Protein AF-A0A3P1WZE1-F1 (afdb_monomer_lite)

pLDDT: mean 86.92, std 9.2, range [53.91, 95.31]

Sequence (60 aa):
DQTGKELARYKLTEQGSHTGIVISSLRRNNGNWDFTALGHACRGRTIDDMHSDIVSAVIR

Organism: Escherichia coli (NCBI:txid562)

Radius of gyration: 13.63 Å; chains: 1; bounding box: 33×26×33 Å

Secondary structure (DSSP, 8-state):
--S------------SS--EEEEEEEEEETTEEEEEEEEEEE--SSTTTTHHHHHHHH--

InterPro domains:
  IPR003325 TerD domain [PF02342] (2-44)

Foldseek 3Di:
DPPPDDPDDDDPPDDDPFDDWDQWDWDDDPNDIDIGGFGGTHHDDDCVNGVVVCCVRPPD

Structure (mmCIF, N/CA/C/O backbone):
data_AF-A0A3P1WZE1-F1
#
_entry.id   AF-A0A3P1WZE1-F1
#
loop_
_atom_site.group_PDB
_atom_site.id
_atom_site.type_symbol
_atom_site.label_atom_id
_atom_site.label_alt_id
_atom_site.label_comp_id
_atom_site.label_asym_id
_atom_site.label_entity_id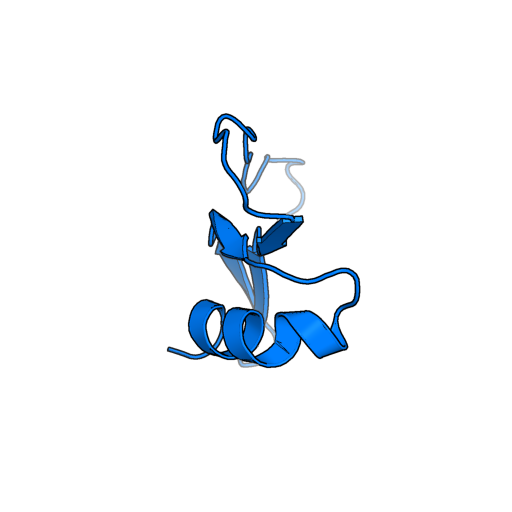
_atom_site.label_seq_id
_atom_site.pdbx_PDB_ins_code
_atom_site.Cartn_x
_atom_site.Cartn_y
_atom_site.Cartn_z
_atom_site.occupancy
_atom_site.B_iso_or_equiv
_atom_site.a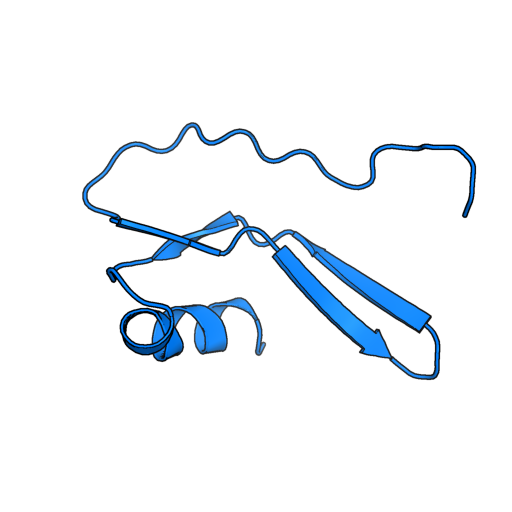uth_seq_id
_atom_site.auth_comp_id
_atom_site.auth_asym_id
_atom_site.auth_atom_id
_atom_site.pdbx_PDB_model_num
ATOM 1 N N . ASP A 1 1 ? -14.253 4.800 15.578 1.00 53.91 1 ASP A N 1
ATOM 2 C CA . ASP A 1 1 ? -13.237 5.805 15.942 1.00 53.91 1 ASP A CA 1
ATOM 3 C C . ASP A 1 1 ? -13.626 7.126 15.286 1.00 53.91 1 ASP A C 1
ATOM 5 O O . ASP A 1 1 ? -14.184 7.104 14.202 1.00 53.91 1 ASP A O 1
ATOM 9 N N . GLN A 1 2 ? -13.476 8.260 15.969 1.00 54.56 2 GLN A N 1
ATOM 10 C CA . GLN A 1 2 ? -13.811 9.587 15.414 1.00 54.56 2 GLN A CA 1
ATOM 11 C C . GLN A 1 2 ? -12.855 10.667 15.937 1.00 54.56 2 GLN A C 1
ATOM 13 O O . GLN A 1 2 ? -13.165 11.851 15.938 1.00 54.56 2 GLN A O 1
ATOM 18 N N . THR A 1 3 ? -11.672 10.273 16.413 1.00 76.25 3 THR A N 1
ATOM 19 C CA . THR A 1 3 ? -10.696 11.210 16.988 1.00 76.25 3 THR A CA 1
ATOM 20 C C . THR A 1 3 ? -9.888 11.958 15.924 1.00 76.25 3 THR A C 1
ATOM 22 O O . THR A 1 3 ? -8.992 12.717 16.277 1.00 76.25 3 THR A O 1
ATOM 25 N N . GLY A 1 4 ? -10.152 11.725 14.628 1.00 78.00 4 GLY A N 1
ATOM 26 C CA . GLY A 1 4 ? -9.344 12.266 13.527 1.00 78.00 4 GLY A CA 1
ATOM 27 C C . GLY A 1 4 ? -7.896 11.762 13.541 1.00 78.00 4 GLY A C 1
ATOM 28 O O . GLY A 1 4 ? -7.019 12.379 12.941 1.00 78.00 4 GLY A O 1
ATOM 29 N N . LYS A 1 5 ? -7.624 10.669 14.265 1.00 84.31 5 LYS A N 1
ATOM 30 C CA . LYS A 1 5 ? -6.280 10.125 14.433 1.00 84.31 5 LYS A CA 1
ATOM 31 C C . LYS A 1 5 ? -5.802 9.509 13.121 1.00 84.31 5 LYS A C 1
ATOM 33 O O . LYS A 1 5 ? -6.443 8.615 12.578 1.00 84.31 5 LYS A O 1
ATOM 38 N N . GLU A 1 6 ? -4.645 9.960 12.651 1.00 85.06 6 GLU A N 1
ATOM 39 C CA . GLU A 1 6 ? -3.946 9.358 11.517 1.00 85.06 6 GLU A CA 1
ATOM 40 C C . GLU A 1 6 ? -3.685 7.866 11.778 1.00 85.06 6 GLU A C 1
ATOM 42 O O . GLU A 1 6 ? -3.086 7.498 12.791 1.00 85.06 6 GLU A O 1
ATOM 47 N N . LEU A 1 7 ? -4.163 7.011 10.870 1.00 78.44 7 LEU A N 1
ATOM 48 C CA . LEU A 1 7 ? -4.038 5.553 10.982 1.00 78.44 7 LEU A CA 1
ATOM 49 C C . LEU A 1 7 ? -2.749 5.034 10.340 1.00 78.44 7 LEU A C 1
ATOM 51 O O . LEU A 1 7 ? -2.163 4.067 10.817 1.00 78.44 7 LEU A O 1
ATOM 55 N N . ALA A 1 8 ? -2.310 5.680 9.261 1.00 80.25 8 ALA A N 1
ATOM 56 C CA . ALA A 1 8 ? -1.075 5.358 8.569 1.00 80.25 8 ALA A CA 1
ATOM 57 C C . ALA A 1 8 ? -0.601 6.555 7.741 1.00 80.25 8 ALA A C 1
ATOM 59 O O . ALA A 1 8 ? -1.405 7.312 7.195 1.00 80.25 8 ALA A O 1
ATOM 60 N N . ARG A 1 9 ? 0.718 6.666 7.590 1.00 86.25 9 ARG A N 1
ATOM 61 C CA . ARG A 1 9 ? 1.372 7.592 6.669 1.00 86.25 9 ARG A CA 1
ATOM 62 C C . ARG A 1 9 ? 2.412 6.838 5.880 1.00 86.25 9 ARG A C 1
ATOM 64 O O . ARG A 1 9 ? 3.324 6.247 6.451 1.00 86.25 9 ARG A O 1
ATOM 71 N N . TYR A 1 10 ? 2.284 6.905 4.565 1.00 82.94 10 TYR A N 1
ATOM 72 C CA . TYR A 1 10 ? 3.257 6.330 3.660 1.00 82.94 10 TYR A CA 1
ATOM 73 C C . TYR A 1 10 ? 4.040 7.454 2.985 1.00 82.94 10 TYR A C 1
ATOM 75 O O . TYR A 1 10 ? 3.460 8.324 2.334 1.00 82.94 10 TYR A O 1
ATOM 83 N N . LYS A 1 11 ? 5.361 7.461 3.174 1.00 86.38 11 LYS A N 1
ATOM 84 C CA . LYS A 1 11 ? 6.264 8.388 2.494 1.00 86.38 11 LYS A CA 1
ATOM 85 C C . LYS A 1 11 ? 6.925 7.636 1.349 1.00 86.38 11 LYS A C 1
ATOM 87 O O . LYS A 1 11 ? 7.700 6.718 1.591 1.00 86.38 11 LYS A O 1
ATOM 92 N N . LEU A 1 12 ? 6.636 8.042 0.117 1.00 81.25 12 LEU A N 1
ATOM 93 C CA . LEU A 1 12 ? 7.253 7.457 -1.067 1.00 81.25 12 LEU A CA 1
ATOM 94 C C . LEU A 1 12 ? 8.711 7.934 -1.161 1.00 81.25 12 LEU A C 1
ATOM 96 O O . LEU A 1 12 ? 8.981 9.042 -1.619 1.00 81.25 12 LEU A O 1
ATOM 100 N N . THR A 1 13 ? 9.641 7.136 -0.638 1.00 78.38 13 THR A N 1
ATOM 101 C CA . THR A 1 13 ? 11.087 7.425 -0.681 1.00 78.38 13 THR A CA 1
ATOM 102 C C . THR A 1 13 ? 11.842 6.553 -1.672 1.00 78.38 13 THR A C 1
ATOM 104 O O . THR A 1 13 ? 13.002 6.834 -1.963 1.00 78.38 13 THR A O 1
ATOM 107 N N . GLU A 1 14 ? 11.213 5.487 -2.162 1.00 71.00 14 GLU A N 1
ATOM 108 C CA . GLU A 1 14 ? 11.856 4.520 -3.042 1.00 71.00 14 GLU A CA 1
ATOM 109 C C . GLU A 1 14 ? 11.996 5.068 -4.463 1.00 71.00 14 GLU A C 1
ATOM 111 O O . GLU A 1 14 ? 11.075 5.662 -5.024 1.00 71.00 14 GLU A O 1
ATOM 116 N N . GLN A 1 15 ? 13.180 4.861 -5.034 1.00 70.38 15 GLN A N 1
ATOM 117 C CA . GLN A 1 15 ? 13.519 5.199 -6.411 1.00 70.38 15 GLN A CA 1
ATOM 118 C C . GLN A 1 15 ? 13.892 3.909 -7.139 1.00 70.38 15 GLN A C 1
ATOM 120 O O . GLN A 1 15 ? 14.574 3.052 -6.579 1.00 70.38 15 GLN A O 1
ATOM 125 N N . GLY A 1 16 ? 13.460 3.754 -8.387 1.00 77.81 16 GLY A N 1
ATOM 126 C CA . GLY A 1 16 ? 13.747 2.551 -9.160 1.00 77.81 16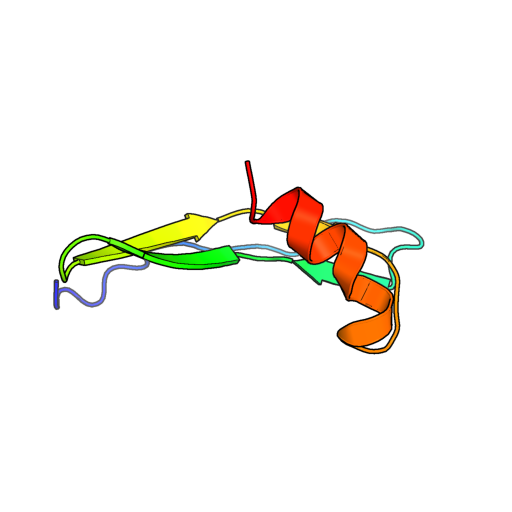 GLY A CA 1
ATOM 127 C C . GLY A 1 16 ? 12.919 2.458 -10.434 1.00 77.81 16 GLY A C 1
ATOM 128 O O . GLY A 1 16 ? 12.197 3.382 -10.791 1.00 77.81 16 GLY A O 1
ATOM 129 N N . SER A 1 17 ? 13.012 1.315 -11.117 1.00 83.31 17 SER A N 1
ATOM 130 C CA . SER A 1 17 ? 12.292 1.042 -12.373 1.00 83.31 17 SER A CA 1
ATOM 131 C C . SER A 1 17 ? 10.839 0.582 -12.179 1.00 83.31 17 SER A C 1
ATOM 133 O O . SER A 1 17 ? 10.211 0.089 -13.118 1.00 83.31 17 SER A O 1
ATOM 135 N N . HIS A 1 18 ? 10.314 0.685 -10.958 1.00 88.25 18 HIS A N 1
ATOM 136 C CA . HIS A 1 18 ? 8.920 0.385 -10.651 1.00 88.25 18 HIS A CA 1
ATOM 137 C C . HIS A 1 18 ? 8.024 1.504 -11.175 1.00 88.25 18 HIS A C 1
ATOM 139 O O . HIS A 1 18 ? 8.387 2.677 -11.142 1.00 88.25 18 HIS A O 1
ATOM 145 N N . THR A 1 19 ? 6.856 1.131 -11.683 1.00 91.06 19 THR A N 1
ATOM 146 C CA . THR A 1 19 ? 5.903 2.065 -12.305 1.00 91.06 19 THR A CA 1
ATOM 147 C C . THR A 1 19 ? 4.590 2.164 -11.538 1.00 91.06 19 THR A C 1
ATOM 149 O O . THR A 1 19 ? 3.764 3.012 -11.864 1.00 91.06 19 THR A O 1
ATOM 152 N N . GLY A 1 20 ? 4.431 1.373 -10.473 1.00 90.44 20 GLY A N 1
ATOM 153 C CA . GLY A 1 20 ? 3.302 1.441 -9.557 1.00 90.44 20 GLY A CA 1
ATOM 154 C C . GLY A 1 20 ? 3.690 1.081 -8.123 1.00 90.44 20 GLY A C 1
ATOM 155 O O . GLY A 1 20 ? 4.783 0.577 -7.850 1.00 90.44 20 GLY A O 1
ATOM 156 N N . ILE A 1 21 ? 2.759 1.314 -7.197 1.00 90.88 21 ILE A N 1
ATOM 157 C CA . ILE A 1 21 ? 2.874 0.911 -5.795 1.00 90.88 21 ILE A CA 1
ATOM 158 C C . ILE A 1 21 ? 1.508 0.513 -5.220 1.00 90.88 21 ILE A C 1
ATOM 160 O O . ILE A 1 21 ? 0.515 1.214 -5.410 1.00 90.88 21 ILE A O 1
ATOM 164 N N . VAL A 1 22 ? 1.469 -0.591 -4.473 1.00 91.31 22 VAL A N 1
ATOM 165 C CA . VAL A 1 22 ? 0.321 -1.013 -3.661 1.00 91.31 22 VAL A CA 1
ATOM 166 C C . VAL A 1 22 ? 0.548 -0.537 -2.225 1.00 91.31 22 VAL A C 1
ATOM 168 O O . VAL A 1 22 ? 1.392 -1.066 -1.503 1.00 91.31 22 VAL A O 1
ATOM 171 N N . ILE A 1 23 ? -0.182 0.498 -1.804 1.00 91.75 23 ILE A N 1
ATOM 172 C CA . ILE A 1 23 ? 0.064 1.176 -0.519 1.00 91.75 23 ILE A CA 1
ATOM 173 C C . ILE A 1 23 ? -0.604 0.446 0.645 1.00 91.75 23 ILE A C 1
ATOM 175 O O . ILE A 1 23 ? 0.025 0.249 1.684 1.00 91.75 23 ILE A O 1
ATOM 179 N N . SER A 1 24 ? -1.864 0.050 0.493 1.00 92.12 24 SER A N 1
ATOM 180 C CA . SER A 1 24 ? -2.640 -0.580 1.558 1.00 92.12 24 SER A CA 1
ATOM 181 C C . SER A 1 24 ? -3.776 -1.435 1.010 1.00 92.12 24 SER A C 1
ATOM 183 O O . SER A 1 24 ? -4.140 -1.344 -0.162 1.00 92.12 24 SER A O 1
ATOM 185 N N . SER A 1 25 ? -4.346 -2.257 1.887 1.00 92.44 25 SER A N 1
ATOM 186 C CA . SER A 1 25 ? -5.596 -2.972 1.656 1.00 92.44 25 SER A CA 1
ATOM 187 C C . SER A 1 25 ? -6.591 -2.698 2.778 1.00 92.44 25 SER A C 1
ATOM 189 O O . SER A 1 25 ? -6.219 -2.392 3.914 1.00 92.44 25 SER A O 1
ATOM 191 N N . LEU A 1 26 ? -7.871 -2.798 2.434 1.00 92.88 26 LEU A N 1
ATOM 192 C CA . LEU A 1 26 ? -8.985 -2.657 3.355 1.00 92.88 26 LEU A CA 1
ATOM 193 C C . LEU A 1 26 ? -9.898 -3.869 3.174 1.00 92.88 26 LEU A C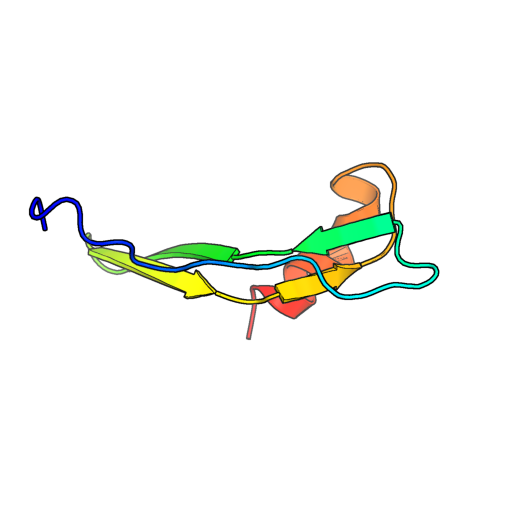 1
ATOM 195 O O . LEU A 1 26 ? -10.413 -4.105 2.081 1.00 92.88 26 LEU A O 1
ATOM 199 N N . ARG A 1 27 ? -10.092 -4.642 4.239 1.00 92.56 27 ARG A N 1
ATOM 200 C CA . ARG A 1 27 ? -10.889 -5.869 4.223 1.00 92.56 27 ARG A CA 1
ATOM 201 C C . ARG A 1 27 ? -12.009 -5.775 5.242 1.00 92.56 27 ARG A C 1
ATOM 203 O O . ARG A 1 27 ? -11.794 -5.353 6.372 1.00 92.56 27 ARG A O 1
ATOM 210 N N . ARG A 1 28 ? -13.211 -6.201 4.858 1.00 93.56 28 ARG A N 1
ATOM 211 C CA . ARG A 1 28 ? -14.329 -6.319 5.796 1.00 93.56 28 ARG A CA 1
ATOM 212 C C . ARG A 1 28 ? -14.319 -7.702 6.440 1.00 93.56 28 ARG A C 1
ATOM 214 O O . ARG A 1 28 ? -14.405 -8.696 5.728 1.00 93.56 28 ARG A O 1
ATOM 221 N N . ASN A 1 29 ? -14.257 -7.754 7.767 1.00 9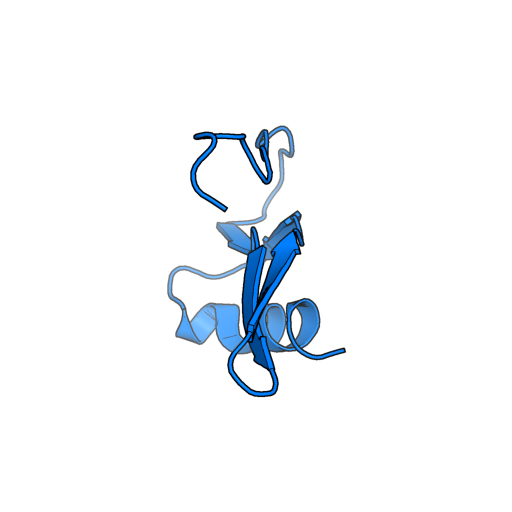2.31 29 ASN A N 1
ATOM 222 C CA . ASN A 1 29 ? -14.241 -8.978 8.561 1.00 92.31 29 ASN A CA 1
ATOM 223 C C . ASN A 1 29 ? -15.316 -8.903 9.650 1.00 92.31 29 ASN A C 1
ATOM 225 O O . ASN A 1 29 ? -15.227 -8.109 10.582 1.00 92.31 29 ASN A O 1
ATOM 229 N N . ASN A 1 30 ? -16.367 -9.717 9.506 1.00 92.88 30 ASN A N 1
ATOM 230 C CA . ASN A 1 30 ? -17.485 -9.828 10.455 1.00 92.88 30 ASN A CA 1
ATOM 231 C C . ASN A 1 30 ? -18.092 -8.475 10.871 1.00 92.88 30 ASN A C 1
ATOM 233 O O . ASN A 1 30 ? -18.365 -8.227 12.040 1.00 92.88 30 ASN A O 1
ATOM 237 N N . GLY A 1 31 ? -18.291 -7.583 9.897 1.00 92.06 31 GLY A N 1
ATOM 238 C CA . GLY A 1 31 ? -18.863 -6.254 10.127 1.00 92.06 31 GLY A CA 1
ATOM 239 C C . GLY A 1 31 ? -17.839 -5.167 10.463 1.00 92.06 31 GLY A C 1
ATOM 240 O O . GLY A 1 31 ? -18.157 -3.998 10.257 1.00 92.06 31 GLY A O 1
ATOM 241 N N . ASN A 1 32 ? -16.618 -5.539 10.854 1.00 92.44 32 ASN A N 1
ATOM 242 C CA . ASN A 1 32 ? -15.506 -4.621 11.091 1.00 92.44 32 ASN A CA 1
ATOM 243 C C . ASN A 1 32 ? -14.647 -4.434 9.838 1.00 92.44 32 ASN A C 1
ATOM 245 O O . ASN A 1 32 ? -14.713 -5.224 8.894 1.00 92.44 32 ASN A O 1
ATOM 249 N N . TRP A 1 33 ? -13.850 -3.370 9.835 1.00 91.69 33 TRP A N 1
ATOM 250 C CA . TRP A 1 33 ? -12.903 -3.056 8.775 1.00 91.69 33 TRP A CA 1
ATOM 251 C C . TRP A 1 33 ? -11.476 -3.223 9.284 1.00 91.69 33 TRP A C 1
ATOM 253 O O . TRP A 1 33 ? -11.072 -2.538 10.220 1.00 91.69 33 TRP A O 1
ATOM 263 N N . ASP A 1 34 ? -10.720 -4.085 8.615 1.00 90.69 34 ASP A N 1
ATOM 264 C CA . ASP A 1 34 ? -9.300 -4.286 8.850 1.00 90.69 34 ASP A CA 1
ATOM 265 C C . ASP A 1 34 ? -8.516 -3.548 7.771 1.00 90.69 34 ASP A C 1
ATOM 267 O O . ASP A 1 34 ? -8.633 -3.837 6.576 1.00 90.69 34 ASP A O 1
ATOM 271 N N . PHE A 1 35 ? -7.717 -2.577 8.197 1.00 91.38 35 PHE A N 1
ATOM 272 C CA . PHE A 1 35 ? -6.824 -1.821 7.330 1.00 91.38 35 PHE A CA 1
ATOM 273 C C . PHE A 1 35 ? -5.393 -2.337 7.492 1.00 91.38 35 PHE A C 1
ATOM 275 O O . PHE A 1 35 ? -4.874 -2.387 8.606 1.00 91.38 35 PHE A O 1
ATOM 282 N N . THR A 1 36 ? -4.740 -2.689 6.384 1.00 90.12 36 THR A N 1
ATOM 283 C CA . THR A 1 36 ? -3.349 -3.171 6.366 1.00 90.12 36 THR A CA 1
ATOM 284 C C . THR A 1 36 ? -2.496 -2.281 5.470 1.00 90.12 36 THR A C 1
ATOM 286 O O . THR A 1 36 ? -2.774 -2.155 4.279 1.00 90.12 36 THR A O 1
ATOM 289 N N . ALA A 1 37 ? -1.437 -1.682 6.019 1.00 91.00 37 ALA A N 1
ATOM 290 C CA . ALA A 1 37 ? -0.415 -0.991 5.232 1.00 91.00 37 ALA A CA 1
ATOM 291 C C . ALA A 1 37 ? 0.564 -2.009 4.612 1.00 91.00 37 ALA A C 1
ATOM 293 O O . ALA A 1 37 ? 1.008 -2.924 5.301 1.00 91.00 37 ALA A O 1
ATOM 294 N N . LEU A 1 38 ? 0.885 -1.853 3.323 1.00 89.56 38 LEU A N 1
ATOM 295 C CA . LEU A 1 38 ? 1.662 -2.807 2.518 1.00 89.56 38 LEU A CA 1
ATOM 296 C C . LEU A 1 38 ? 2.965 -2.199 1.981 1.00 89.56 38 LEU A C 1
ATOM 298 O O . LEU A 1 38 ? 4.033 -2.745 2.232 1.00 89.56 38 LEU A O 1
ATOM 302 N N . GLY A 1 39 ? 2.886 -1.074 1.258 1.00 87.62 39 GLY A N 1
ATOM 303 C CA . GLY A 1 39 ? 4.057 -0.412 0.668 1.00 87.62 39 GLY A CA 1
ATOM 304 C C . GLY A 1 39 ? 4.821 -1.274 -0.345 1.00 87.62 39 GLY A C 1
ATOM 305 O O . GLY A 1 39 ? 6.042 -1.337 -0.285 1.00 87.62 39 GLY A O 1
ATOM 306 N N . HIS A 1 40 ? 4.115 -1.961 -1.245 1.00 90.19 40 HIS A N 1
ATOM 307 C CA . HIS A 1 40 ? 4.696 -2.923 -2.185 1.00 90.19 40 HIS A CA 1
ATOM 308 C C . HIS A 1 40 ? 4.879 -2.316 -3.584 1.00 90.19 40 HIS A C 1
ATOM 310 O O . HIS A 1 40 ? 3.900 -1.985 -4.259 1.00 90.19 40 HIS A O 1
ATOM 316 N N . ALA A 1 41 ? 6.122 -2.185 -4.044 1.00 91.12 41 ALA A N 1
ATOM 317 C CA . ALA A 1 41 ? 6.430 -1.703 -5.388 1.00 91.12 41 ALA A CA 1
ATOM 318 C C . ALA A 1 41 ? 6.008 -2.718 -6.468 1.00 91.12 41 ALA A C 1
ATOM 320 O O . ALA A 1 41 ? 6.208 -3.920 -6.322 1.00 91.12 41 ALA A O 1
ATOM 321 N N . CYS A 1 42 ? 5.442 -2.241 -7.576 1.00 91.62 42 CYS A N 1
ATOM 322 C CA . CYS A 1 42 ? 4.936 -3.083 -8.667 1.00 91.62 42 CYS A CA 1
ATOM 323 C C . CYS A 1 42 ? 5.234 -2.472 -10.043 1.00 91.62 42 CYS A C 1
ATOM 325 O O . CYS A 1 42 ? 5.784 -1.366 -10.159 1.00 91.62 42 CYS A O 1
ATOM 327 N N . ARG A 1 43 ? 4.931 -3.218 -11.108 1.00 91.50 43 ARG A N 1
ATOM 328 C CA . ARG A 1 43 ? 5.087 -2.750 -12.492 1.00 91.50 43 ARG A CA 1
ATOM 329 C C . ARG A 1 43 ? 3.765 -2.839 -13.242 1.00 91.50 43 ARG A C 1
ATOM 331 O O . ARG A 1 43 ? 3.022 -3.792 -13.074 1.00 91.50 43 ARG A O 1
ATOM 338 N N . GLY A 1 44 ? 3.508 -1.855 -14.094 1.00 90.56 44 GLY A N 1
ATOM 339 C CA . GLY A 1 44 ? 2.289 -1.794 -14.893 1.00 90.56 44 GLY A CA 1
ATOM 340 C C . GLY A 1 44 ? 1.805 -0.364 -15.064 1.00 90.56 44 GLY A C 1
ATOM 341 O O . GLY A 1 44 ? 2.180 0.525 -14.300 1.00 90.56 44 GLY A O 1
ATOM 342 N N . ARG A 1 45 ? 0.999 -0.124 -16.100 1.00 89.25 45 ARG A N 1
ATOM 343 C CA . ARG A 1 45 ? 0.368 1.185 -16.333 1.00 89.25 45 ARG A CA 1
ATOM 344 C C . ARG A 1 45 ? -1.095 1.183 -15.908 1.00 89.25 45 ARG A C 1
ATOM 346 O O . ARG A 1 45 ? -1.639 2.245 -15.619 1.00 89.25 45 ARG A O 1
ATOM 353 N N . THR A 1 46 ? -1.721 0.011 -15.900 1.00 93.94 46 THR A N 1
ATOM 354 C CA . THR A 1 46 ? -3.122 -0.205 -15.538 1.00 93.94 46 THR A CA 1
ATOM 355 C C . THR A 1 46 ? -3.240 -1.191 -14.377 1.00 93.94 46 THR A C 1
ATOM 357 O O . THR A 1 46 ? -2.298 -1.914 -14.059 1.00 93.94 46 THR A O 1
ATOM 360 N N . ILE A 1 47 ? -4.411 -1.227 -13.736 1.00 92.00 47 ILE A N 1
ATOM 361 C CA . ILE A 1 47 ? -4.683 -2.178 -12.649 1.00 92.00 47 ILE A CA 1
ATOM 362 C C . ILE A 1 47 ? -4.612 -3.625 -13.145 1.00 92.00 47 ILE A C 1
ATOM 364 O O . ILE A 1 47 ? -4.125 -4.485 -12.414 1.00 92.00 47 ILE A O 1
ATOM 368 N N . ASP A 1 48 ? -5.041 -3.884 -14.382 1.00 95.31 48 ASP A N 1
ATOM 369 C CA . ASP A 1 48 ? -4.954 -5.206 -15.002 1.00 95.31 48 ASP A CA 1
ATOM 370 C C . ASP A 1 48 ? -3.498 -5.668 -15.145 1.00 95.31 48 ASP A C 1
ATOM 372 O O . ASP A 1 48 ? -3.174 -6.790 -14.757 1.00 95.31 48 ASP A O 1
ATOM 376 N N . ASP A 1 49 ? -2.594 -4.781 -15.585 1.00 94.44 49 ASP A N 1
ATOM 377 C CA . ASP A 1 49 ? -1.152 -5.078 -15.650 1.00 94.44 49 ASP A CA 1
ATO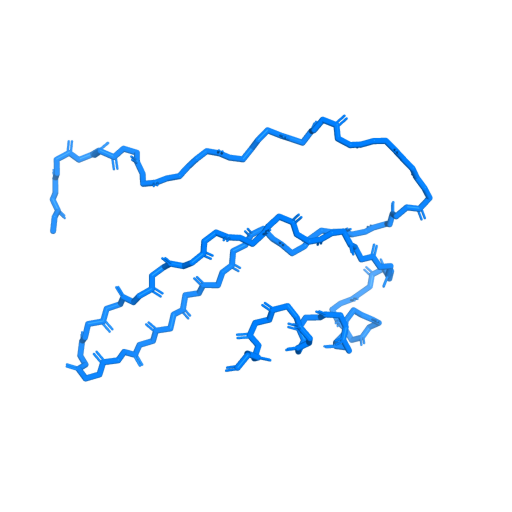M 378 C C . ASP A 1 49 ? -0.579 -5.427 -14.266 1.00 94.44 49 ASP A C 1
ATOM 380 O O . ASP A 1 49 ? 0.323 -6.253 -14.138 1.00 94.44 49 ASP A O 1
ATOM 384 N N . MET A 1 50 ? -1.110 -4.784 -13.225 1.00 94.19 50 MET A N 1
ATOM 385 C CA . MET A 1 50 ? -0.662 -4.915 -11.839 1.00 94.19 50 MET A CA 1
ATOM 386 C C . MET A 1 50 ? -1.330 -6.075 -11.090 1.00 94.19 50 MET A C 1
ATOM 388 O O . MET A 1 50 ? -0.985 -6.327 -9.935 1.00 94.19 50 MET A O 1
ATOM 392 N N . HIS A 1 51 ? -2.293 -6.778 -11.694 1.00 94.25 51 HIS A N 1
ATOM 393 C CA . HIS A 1 51 ? -3.178 -7.701 -10.981 1.00 94.25 51 HIS A CA 1
ATOM 394 C C . HIS A 1 51 ? -2.417 -8.775 -10.188 1.00 94.25 51 HIS A C 1
ATOM 396 O O . HIS A 1 51 ? -2.723 -9.012 -9.019 1.00 94.25 51 HIS A O 1
ATOM 402 N N . SER A 1 52 ? -1.386 -9.377 -10.789 1.00 93.94 52 SER A N 1
ATOM 403 C CA . SER A 1 52 ? -0.561 -10.396 -10.126 1.00 93.94 52 SER A CA 1
ATOM 404 C C . SER A 1 52 ? 0.158 -9.848 -8.888 1.00 93.94 52 SER A C 1
ATOM 406 O O . SER A 1 52 ? 0.170 -10.499 -7.842 1.00 93.94 52 SER A O 1
ATOM 408 N N . ASP A 1 53 ? 0.727 -8.643 -8.985 1.00 93.38 53 ASP A N 1
ATOM 409 C CA . ASP A 1 53 ? 1.419 -7.991 -7.868 1.00 93.38 53 ASP A CA 1
ATOM 410 C C . ASP A 1 53 ? 0.427 -7.622 -6.753 1.00 93.38 53 ASP A C 1
ATOM 412 O O . ASP A 1 53 ? 0.718 -7.806 -5.571 1.00 93.38 53 ASP A O 1
ATOM 416 N N . ILE A 1 54 ? -0.774 -7.151 -7.114 1.00 93.62 54 ILE A N 1
ATOM 417 C CA . ILE A 1 54 ? -1.843 -6.829 -6.157 1.00 93.62 54 ILE A CA 1
ATOM 418 C C . ILE A 1 54 ? -2.270 -8.083 -5.393 1.00 93.62 54 ILE A C 1
ATOM 420 O O . ILE A 1 54 ? -2.342 -8.056 -4.164 1.00 93.62 54 ILE A O 1
ATOM 424 N N . VAL A 1 55 ? -2.533 -9.186 -6.098 1.00 94.38 55 VAL A N 1
ATOM 425 C CA . VAL A 1 55 ? -2.922 -10.457 -5.475 1.00 94.38 55 VAL A CA 1
ATOM 426 C C . VAL A 1 55 ? -1.833 -10.937 -4.520 1.00 94.38 55 VAL A C 1
ATOM 428 O O . VAL A 1 55 ? -2.139 -11.240 -3.369 1.00 94.38 55 VAL A O 1
ATOM 431 N N . SER A 1 56 ? -0.567 -10.919 -4.947 1.00 92.25 56 SER A N 1
ATOM 432 C CA . SER A 1 56 ? 0.560 -11.314 -4.095 1.00 92.25 56 SER A CA 1
ATOM 433 C C . SER A 1 56 ? 0.729 -10.423 -2.859 1.00 92.25 56 SER A C 1
ATOM 435 O O . SER A 1 56 ? 1.206 -10.898 -1.828 1.00 92.25 56 SER A O 1
ATOM 437 N N . ALA A 1 57 ? 0.400 -9.134 -2.954 1.00 91.31 57 ALA A N 1
ATOM 438 C CA . ALA A 1 57 ? 0.554 -8.191 -1.851 1.00 91.31 57 ALA A CA 1
ATOM 439 C C . ALA A 1 57 ? -0.605 -8.260 -0.842 1.00 91.31 57 ALA A C 1
ATOM 441 O O . ALA A 1 57 ? -0.390 -8.052 0.352 1.00 91.31 57 ALA A O 1
ATOM 442 N N . VAL A 1 58 ? -1.830 -8.521 -1.309 1.00 89.38 58 VAL A N 1
ATOM 443 C CA . VAL A 1 58 ? -3.057 -8.429 -0.496 1.00 89.38 58 VAL A CA 1
ATOM 444 C C . VAL A 1 58 ? -3.524 -9.789 0.024 1.00 89.38 58 VAL A C 1
ATOM 446 O O . VAL A 1 58 ? -4.102 -9.861 1.110 1.00 89.38 58 VAL A O 1
ATOM 449 N N . ILE A 1 59 ? -3.289 -10.864 -0.727 1.00 80.81 59 ILE A N 1
ATOM 450 C CA . ILE A 1 59 ? -3.711 -12.218 -0.366 1.00 80.81 59 ILE A CA 1
ATOM 451 C C . ILE A 1 59 ? -2.494 -12.961 0.193 1.00 80.81 59 ILE A C 1
ATOM 453 O O . ILE A 1 59 ? -1.678 -13.493 -0.556 1.00 80.81 59 ILE A O 1
ATOM 457 N N . ARG A 1 60 ? -2.368 -12.966 1.522 1.00 60.00 60 ARG A N 1
ATOM 458 C CA . ARG A 1 60 ? -1.494 -13.876 2.274 1.00 60.00 60 ARG A CA 1
ATOM 459 C C . ARG A 1 60 ? -2.322 -14.945 2.968 1.00 60.00 60 ARG A C 1
ATOM 461 O O . ARG A 1 60 ? -3.450 -14.611 3.400 1.00 60.00 60 ARG A O 1
#